Protein AF-A0A4R0ZTN6-F1 (afdb_monomer_lite)

Radius of gyration: 17.09 Å; chains: 1; bounding box: 35×29×47 Å

pLDDT: mean 90.74, std 5.73, range [58.38, 96.5]

Sequence (126 aa):
TLATKAPFFPKINNERSMIYIDNLSEFIKLLIDHEASGLYFPQNKEYVNTTELVQAIAEAHGKRLLVTRSFNWVVSIGLKQSETFRKVFGSFVYDKEMPGSPGTIINESCFSYVTKPFKETIKNVK

Secondary structure (DSSP, 8-state):
-HHHH-SEEE-----B----HHHHHHHHHHHHHTT--S------SS-B-HHHHHHHHHHHTT-PPEEESTTHHHHHHHHHH-HHHHHHHS-B---TTSTTSTT-EETTEE-----S-HHHHHTT--

Foldseek 3Di:
DCLAPPQEDEPADAWEFAADPQLVVLLVVVCVVLVFDDDFDEGDPGTDALVVVSQLLNVLVVHHYHYDNPCVVVLVVCCVPDPVSCVRRHYDDDDCPTHNYAQHQTNNDGSHSCPDDPSVSSNPPD

Structure (mmCIF, N/CA/C/O backbone):
data_AF-A0A4R0ZTN6-F1
#
_entry.id   AF-A0A4R0ZTN6-F1
#
loop_
_atom_site.group_PDB
_atom_site.id
_atom_site.type_symbol
_atom_site.label_atom_id
_atom_site.label_alt_id
_atom_site.label_comp_id
_atom_site.label_asym_id
_atom_site.label_entity_id
_atom_site.label_seq_id
_atom_site.pdbx_PDB_ins_code
_atom_site.Cartn_x
_atom_site.Cartn_y
_atom_site.Cartn_z
_atom_site.occupancy
_atom_site.B_iso_or_equiv
_atom_site.auth_seq_id
_atom_site.auth_comp_id
_atom_site.auth_asym_id
_atom_site.auth_atom_id
_atom_site.pdbx_PDB_model_num
ATOM 1 N N . THR A 1 1 ? -5.068 -12.390 12.168 1.00 73.38 1 THR A N 1
ATOM 2 C CA . THR A 1 1 ? -4.455 -11.047 12.325 1.00 73.38 1 THR A CA 1
ATOM 3 C C . THR A 1 1 ? -5.240 -10.244 13.356 1.00 73.38 1 THR A C 1
ATOM 5 O O . THR A 1 1 ? -6.246 -10.754 13.839 1.00 73.38 1 THR A O 1
ATOM 8 N N . LEU A 1 2 ? -4.813 -9.028 13.735 1.00 79.75 2 LEU A N 1
ATOM 9 C CA . LEU A 1 2 ? -5.603 -8.173 14.645 1.00 79.75 2 LEU A CA 1
ATOM 10 C C . LEU A 1 2 ? -7.037 -7.982 14.115 1.00 79.75 2 LEU A C 1
ATOM 12 O O . LEU A 1 2 ? -7.987 -8.095 14.879 1.00 79.75 2 LEU A O 1
ATOM 16 N N . ALA A 1 3 ? -7.173 -7.847 12.790 1.00 85.38 3 ALA A N 1
ATOM 17 C CA . ALA A 1 3 ? -8.446 -7.788 12.068 1.00 85.38 3 ALA A CA 1
ATOM 18 C C . ALA A 1 3 ? -9.395 -8.958 12.367 1.00 85.38 3 ALA A C 1
ATOM 20 O O . ALA A 1 3 ? -10.602 -8.770 12.428 1.00 85.38 3 ALA A O 1
ATOM 21 N N . THR A 1 4 ? -8.866 -10.166 12.579 1.00 86.06 4 THR A N 1
ATOM 22 C CA . THR A 1 4 ? -9.692 -11.362 12.793 1.00 86.06 4 THR A CA 1
ATOM 23 C C . THR A 1 4 ? -9.828 -11.762 14.259 1.00 86.06 4 THR A C 1
ATOM 25 O O . THR A 1 4 ? -10.639 -12.633 14.566 1.00 86.06 4 THR A O 1
ATOM 28 N N . LYS A 1 5 ? -9.044 -11.174 15.170 1.00 87.94 5 LYS A N 1
ATOM 29 C CA . LYS A 1 5 ? -9.038 -11.532 16.600 1.00 87.94 5 LYS A CA 1
ATOM 30 C C . LYS A 1 5 ? -9.625 -10.446 17.499 1.00 87.94 5 LYS A C 1
ATOM 32 O O . LYS A 1 5 ? -10.173 -10.779 18.544 1.00 87.94 5 LYS A O 1
ATOM 37 N N . ALA A 1 6 ? -9.494 -9.176 17.127 1.00 87.69 6 ALA A N 1
ATOM 38 C CA . ALA A 1 6 ? -9.971 -8.072 17.945 1.00 87.69 6 ALA A CA 1
ATOM 39 C C . ALA A 1 6 ? -11.476 -7.834 17.715 1.00 87.69 6 ALA A C 1
ATOM 41 O O . ALA A 1 6 ? -11.909 -7.788 16.565 1.00 87.69 6 ALA A O 1
ATOM 42 N N . PRO A 1 7 ? -12.280 -7.650 18.777 1.00 88.00 7 PRO A N 1
ATOM 43 C CA . PRO A 1 7 ? -13.692 -7.288 18.640 1.00 88.00 7 PRO A CA 1
ATOM 44 C C . PRO A 1 7 ? -13.883 -5.804 18.288 1.00 88.00 7 PRO A C 1
ATOM 46 O O . PRO A 1 7 ? -14.897 -5.424 17.702 1.00 88.00 7 PRO A O 1
ATOM 49 N N . PHE A 1 8 ? -12.902 -4.962 18.627 1.00 92.56 8 PHE A N 1
ATOM 50 C CA . PHE A 1 8 ? -12.889 -3.542 18.304 1.00 92.56 8 PHE A CA 1
ATOM 51 C C . PHE A 1 8 ? -11.517 -3.085 17.805 1.00 92.56 8 PHE A C 1
ATOM 53 O O . PHE A 1 8 ? -10.491 -3.690 18.118 1.00 92.56 8 PHE A O 1
ATOM 60 N N . PHE A 1 9 ? -11.498 -1.982 17.061 1.00 93.12 9 PHE A N 1
ATOM 61 C CA . PHE A 1 9 ? -10.283 -1.336 16.580 1.00 93.12 9 PHE A CA 1
ATOM 62 C C . PHE A 1 9 ? -10.392 0.191 16.729 1.00 93.12 9 PHE A C 1
ATOM 64 O O . PHE A 1 9 ? -11.479 0.753 16.544 1.00 93.12 9 PHE A O 1
ATOM 71 N N . PRO A 1 10 ? -9.303 0.887 17.103 1.00 93.25 10 PRO A N 1
ATOM 72 C CA . PRO A 1 10 ? -9.316 2.343 17.200 1.00 93.25 10 PRO A CA 1
ATOM 73 C C . PRO A 1 10 ? -9.572 2.996 15.836 1.00 93.25 10 PRO A C 1
ATOM 75 O O . PRO A 1 10 ? -9.077 2.531 14.812 1.00 93.25 10 PRO A O 1
ATOM 78 N N . LYS A 1 11 ? -10.304 4.113 15.820 1.00 94.12 11 LYS A N 1
ATOM 79 C CA . LYS A 1 11 ? -10.488 4.935 14.620 1.00 94.12 11 LYS A CA 1
ATOM 80 C C . LYS A 1 11 ? -9.261 5.811 14.405 1.00 94.12 11 LYS A C 1
ATOM 82 O O . LYS A 1 11 ? -9.193 6.937 14.900 1.00 94.12 11 LYS A O 1
ATOM 87 N N . ILE A 1 12 ? -8.308 5.289 13.654 1.00 92.81 12 ILE A N 1
ATOM 88 C CA . ILE A 1 12 ? -7.044 5.952 13.346 1.00 92.81 12 ILE A CA 1
ATOM 89 C C . ILE A 1 12 ? -7.205 6.767 12.072 1.00 92.81 12 ILE A C 1
ATOM 91 O O . ILE A 1 12 ? -7.767 6.282 11.093 1.00 92.81 12 ILE A O 1
ATOM 95 N N . ASN A 1 13 ? -6.687 7.992 12.084 1.00 91.81 13 ASN A N 1
ATOM 96 C CA . ASN A 1 13 ? -6.575 8.824 10.895 1.00 91.81 13 ASN A CA 1
ATOM 97 C C . ASN A 1 13 ? -5.114 8.842 10.429 1.00 91.81 13 ASN A C 1
ATOM 99 O O . ASN A 1 13 ? -4.350 9.713 10.835 1.00 91.81 13 ASN A O 1
ATOM 103 N N . ASN A 1 14 ? -4.718 7.828 9.660 1.00 94.75 14 ASN A N 1
ATOM 104 C CA . ASN A 1 14 ? -3.400 7.741 9.043 1.00 94.75 14 ASN A CA 1
ATOM 105 C C . ASN A 1 14 ? -3.514 7.367 7.567 1.00 94.75 14 ASN A C 1
ATOM 107 O O . ASN A 1 14 ? -4.563 6.914 7.109 1.00 94.75 14 ASN A O 1
ATOM 111 N N . GLU A 1 15 ? -2.402 7.518 6.860 1.00 96.31 15 GLU A N 1
ATOM 112 C CA . GLU A 1 15 ? -2.278 7.172 5.450 1.00 96.31 15 GLU A CA 1
ATOM 113 C C . GLU A 1 15 ? -1.067 6.265 5.239 1.00 96.31 15 GLU A C 1
ATOM 115 O O . GLU A 1 15 ? -0.010 6.429 5.858 1.00 96.31 15 GLU A O 1
ATOM 120 N N . ARG A 1 16 ? -1.235 5.272 4.369 1.00 95.38 16 ARG A N 1
ATOM 121 C CA . ARG A 1 16 ? -0.190 4.326 3.990 1.00 95.38 16 ARG A CA 1
ATOM 122 C C . ARG A 1 16 ? -0.066 4.283 2.479 1.00 95.38 16 ARG A C 1
ATOM 124 O O . ARG A 1 16 ? -1.065 4.056 1.794 1.00 95.38 16 ARG A O 1
ATOM 131 N N . SER A 1 17 ? 1.162 4.420 1.991 1.00 95.69 17 SER A N 1
ATOM 132 C CA . SER A 1 17 ? 1.513 3.952 0.655 1.00 95.69 17 SER A CA 1
ATOM 133 C C . SER A 1 17 ? 1.671 2.433 0.722 1.00 95.69 17 SER A C 1
ATOM 135 O O . SER A 1 17 ? 2.390 1.899 1.567 1.00 95.69 17 SER A O 1
ATOM 137 N N . MET A 1 18 ? 0.898 1.734 -0.098 1.00 93.75 18 MET A N 1
ATOM 138 C CA . MET A 1 18 ? 0.798 0.275 -0.132 1.00 93.75 18 MET A CA 1
ATOM 139 C C . MET A 1 18 ? 0.934 -0.164 -1.575 1.00 93.75 18 MET A C 1
ATOM 141 O O . MET A 1 18 ? 0.538 0.583 -2.458 1.00 93.75 18 MET A O 1
ATOM 145 N N . ILE A 1 19 ? 1.389 -1.385 -1.825 1.00 93.62 19 ILE A N 1
ATOM 146 C CA . ILE A 1 19 ? 1.403 -1.960 -3.168 1.00 93.62 19 ILE A CA 1
ATOM 147 C C . ILE A 1 19 ? 0.836 -3.375 -3.118 1.00 93.62 19 ILE A C 1
ATOM 149 O O . ILE A 1 19 ? 1.187 -4.170 -2.245 1.00 93.62 19 ILE A O 1
ATOM 153 N N . TYR A 1 20 ? -0.097 -3.680 -4.017 1.00 93.56 20 TYR A N 1
ATOM 154 C CA . TYR A 1 20 ? -0.575 -5.049 -4.185 1.00 93.56 20 TYR A CA 1
ATOM 155 C C . TYR A 1 20 ? 0.477 -5.895 -4.911 1.00 93.56 20 TYR A C 1
ATOM 157 O O . TYR A 1 20 ? 1.119 -5.416 -5.840 1.00 93.56 20 TYR A O 1
ATOM 165 N N . ILE A 1 21 ? 0.646 -7.154 -4.504 1.00 93.06 21 ILE A N 1
ATOM 166 C CA . ILE A 1 21 ? 1.755 -7.990 -4.979 1.00 93.06 21 ILE A CA 1
ATOM 167 C C . ILE A 1 21 ? 1.718 -8.245 -6.492 1.00 93.06 21 ILE A C 1
ATOM 169 O O . ILE A 1 21 ? 2.768 -8.187 -7.130 1.00 93.06 21 ILE A O 1
ATOM 173 N N . ASP A 1 22 ? 0.537 -8.427 -7.094 1.00 93.06 22 ASP A N 1
ATOM 174 C CA . ASP A 1 22 ? 0.450 -8.619 -8.550 1.00 93.06 22 ASP A CA 1
ATOM 175 C C . ASP A 1 22 ? 0.763 -7.311 -9.295 1.00 93.06 22 ASP A C 1
ATOM 177 O O . ASP A 1 22 ? 1.413 -7.336 -10.333 1.00 93.06 22 ASP A O 1
ATOM 181 N N . ASN A 1 23 ? 0.383 -6.157 -8.729 1.00 93.94 23 ASN A N 1
ATOM 182 C CA . ASN A 1 23 ? 0.727 -4.844 -9.286 1.00 93.94 23 ASN A CA 1
ATOM 183 C C . ASN A 1 23 ? 2.243 -4.595 -9.217 1.00 93.94 23 ASN A C 1
ATOM 185 O O . ASN A 1 23 ? 2.823 -4.066 -10.159 1.00 93.94 23 ASN A O 1
ATOM 189 N N . LEU A 1 24 ? 2.895 -4.991 -8.116 1.00 95.50 24 LEU A N 1
ATOM 190 C CA . LEU A 1 24 ? 4.354 -4.928 -7.995 1.00 95.50 24 LEU A CA 1
ATOM 191 C C . LEU A 1 24 ? 5.036 -5.853 -9.008 1.00 95.50 24 LEU A C 1
ATOM 193 O O . LEU A 1 24 ? 6.032 -5.473 -9.614 1.00 95.50 24 LEU A O 1
ATOM 197 N N . SER A 1 25 ? 4.495 -7.057 -9.191 1.00 95.94 25 SER A N 1
ATOM 198 C CA . SER A 1 25 ? 5.031 -8.035 -10.140 1.00 95.94 25 SER A CA 1
ATOM 199 C C . SER A 1 25 ? 4.936 -7.519 -11.577 1.00 95.94 25 SER A C 1
ATOM 201 O O . SER A 1 25 ? 5.920 -7.582 -12.310 1.00 95.94 25 SER A O 1
ATOM 203 N N . GLU A 1 26 ? 3.795 -6.933 -11.954 1.00 95.44 26 GLU A N 1
ATOM 204 C CA . GLU A 1 26 ? 3.615 -6.295 -13.263 1.00 95.44 26 GL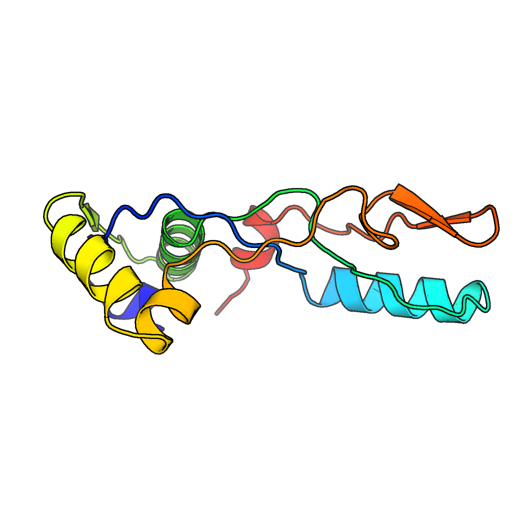U A CA 1
ATOM 205 C C . GLU A 1 26 ? 4.548 -5.090 -13.438 1.00 95.44 26 GLU A C 1
ATOM 207 O O . GLU A 1 26 ? 5.174 -4.940 -14.482 1.00 95.44 26 GLU A O 1
ATOM 212 N N . PHE A 1 27 ? 4.724 -4.262 -12.403 1.00 96.00 27 PHE A N 1
ATOM 213 C CA . PHE A 1 27 ? 5.675 -3.150 -12.447 1.00 96.00 27 PHE A CA 1
ATOM 214 C C . PHE A 1 27 ? 7.115 -3.622 -12.704 1.00 96.00 27 PHE A C 1
ATOM 216 O O . PHE A 1 27 ? 7.806 -3.055 -13.546 1.00 96.00 27 PHE A O 1
ATOM 223 N N . ILE A 1 28 ? 7.565 -4.677 -12.015 1.00 96.50 28 ILE A N 1
ATOM 224 C CA . ILE A 1 28 ? 8.906 -5.251 -12.209 1.00 96.50 28 ILE A CA 1
ATOM 225 C C . ILE A 1 28 ? 9.058 -5.818 -13.622 1.00 96.50 28 ILE A C 1
ATOM 227 O O . ILE A 1 28 ? 10.092 -5.609 -14.250 1.00 96.50 28 ILE A O 1
ATOM 231 N N . LYS A 1 29 ? 8.032 -6.503 -14.138 1.00 96.44 29 LYS A N 1
ATOM 232 C CA . LYS A 1 29 ? 8.023 -6.990 -15.519 1.00 96.44 29 LYS A CA 1
ATOM 233 C C . LYS A 1 29 ? 8.216 -5.838 -16.510 1.00 96.44 29 LYS A C 1
ATOM 235 O O . LYS A 1 29 ? 9.105 -5.925 -17.346 1.00 96.44 29 LYS A O 1
ATOM 240 N N . LEU A 1 30 ? 7.464 -4.743 -16.368 1.00 95.81 30 LEU A N 1
ATOM 241 C CA . LEU A 1 30 ? 7.616 -3.563 -17.227 1.00 95.81 30 LEU A CA 1
ATOM 242 C C . LEU A 1 30 ? 9.023 -2.954 -17.134 1.00 95.81 30 LEU A C 1
ATOM 244 O O . LEU A 1 30 ? 9.567 -2.523 -18.146 1.00 95.81 30 LEU A O 1
ATOM 248 N N . LEU A 1 31 ? 9.644 -2.937 -15.946 1.00 96.25 31 LEU A N 1
ATOM 249 C CA . LEU A 1 31 ? 11.027 -2.462 -15.814 1.00 96.25 31 LEU A CA 1
ATOM 250 C C . LEU A 1 31 ? 11.999 -3.319 -16.633 1.00 96.25 31 LEU A C 1
ATOM 252 O O . LEU A 1 31 ? 12.896 -2.773 -17.268 1.00 96.25 31 LEU A O 1
ATOM 256 N N . ILE A 1 32 ? 11.815 -4.640 -16.627 1.00 96.31 32 ILE A N 1
ATOM 257 C CA . ILE A 1 32 ? 12.644 -5.576 -17.395 1.00 96.31 32 ILE A CA 1
ATOM 258 C C . ILE A 1 32 ? 12.392 -5.403 -18.898 1.00 96.31 32 ILE A C 1
ATOM 260 O O . ILE A 1 32 ? 13.349 -5.242 -19.649 1.00 96.31 32 ILE A O 1
ATOM 264 N N . ASP A 1 33 ? 11.126 -5.383 -19.323 1.00 96.06 33 ASP A N 1
ATOM 265 C CA . ASP A 1 33 ? 10.728 -5.299 -20.737 1.00 96.06 33 ASP A CA 1
ATOM 266 C C . ASP A 1 33 ? 11.213 -4.001 -21.410 1.00 96.06 33 ASP A C 1
ATOM 268 O O . ASP A 1 33 ? 11.520 -3.992 -22.600 1.00 96.06 33 ASP A O 1
ATOM 272 N N . HIS A 1 34 ? 11.302 -2.906 -20.649 1.00 95.38 34 HIS A N 1
ATOM 273 C CA . HIS A 1 34 ? 11.761 -1.598 -21.129 1.00 95.38 34 HIS A CA 1
ATOM 274 C C . HIS A 1 34 ? 13.219 -1.278 -20.768 1.00 95.38 34 HIS A C 1
ATOM 276 O O . HIS A 1 34 ? 13.637 -0.123 -20.911 1.00 95.38 34 HIS A O 1
ATOM 282 N N . GLU A 1 35 ? 13.969 -2.265 -20.261 1.00 95.19 35 GLU A N 1
ATOM 283 C CA . GLU A 1 35 ? 15.363 -2.123 -19.814 1.00 95.19 35 GLU A CA 1
ATOM 284 C C . GLU A 1 35 ? 15.568 -0.892 -18.905 1.00 95.19 35 GLU A C 1
ATOM 286 O O . GLU A 1 35 ? 16.568 -0.174 -18.966 1.00 95.19 35 GLU A O 1
ATOM 291 N N . ALA A 1 36 ? 14.571 -0.605 -18.066 1.00 94.62 36 ALA A N 1
ATOM 292 C CA . ALA A 1 36 ? 14.538 0.582 -17.236 1.00 94.62 36 ALA A CA 1
ATOM 293 C C . ALA A 1 36 ? 15.423 0.404 -15.997 1.00 94.62 36 ALA A C 1
ATOM 295 O O . ALA A 1 36 ? 15.293 -0.553 -15.232 1.00 94.62 36 ALA A O 1
ATOM 296 N N . SER A 1 37 ? 16.302 1.375 -15.762 1.00 93.38 37 SER A N 1
ATOM 297 C CA . SER A 1 37 ? 17.216 1.396 -14.622 1.00 93.38 37 SER A CA 1
ATOM 298 C C . SER A 1 37 ? 16.984 2.630 -13.761 1.00 93.38 37 SER A C 1
ATOM 300 O O . SER A 1 37 ? 16.854 3.735 -14.288 1.00 93.38 37 SER A O 1
ATOM 302 N N . GLY A 1 38 ? 17.015 2.475 -12.440 1.00 93.88 38 GLY A N 1
ATOM 303 C CA . GLY A 1 38 ? 16.901 3.606 -11.526 1.00 93.88 38 GLY A CA 1
ATOM 304 C C . GLY A 1 38 ? 16.329 3.224 -10.171 1.00 93.88 38 GLY A C 1
ATOM 305 O O . GLY A 1 38 ? 16.220 2.048 -9.824 1.00 93.88 38 GLY A O 1
ATOM 306 N N . LEU A 1 39 ? 15.965 4.251 -9.406 1.00 95.56 39 LEU A N 1
ATOM 307 C CA . LEU A 1 39 ? 15.277 4.116 -8.130 1.00 95.56 39 LEU A CA 1
ATOM 308 C C . LEU A 1 39 ? 13.811 4.511 -8.308 1.00 95.56 39 LEU A C 1
ATOM 310 O O . LEU A 1 39 ? 13.510 5.663 -8.619 1.00 95.56 39 LEU A O 1
ATOM 314 N N . TYR A 1 40 ? 12.916 3.554 -8.081 1.00 95.94 40 TYR A N 1
ATOM 315 C CA . TYR A 1 40 ? 11.476 3.725 -8.244 1.00 95.94 40 TYR A CA 1
ATOM 316 C C . TYR A 1 40 ? 10.728 3.357 -6.961 1.00 95.94 40 TYR A C 1
ATOM 318 O O . TYR A 1 40 ? 11.188 2.538 -6.165 1.00 95.94 40 TYR A O 1
ATOM 326 N N . PHE A 1 41 ? 9.551 3.946 -6.786 1.00 96.19 41 PHE A N 1
ATOM 327 C CA . PHE A 1 41 ? 8.712 3.847 -5.597 1.00 96.19 41 PHE A CA 1
ATOM 328 C C . PHE A 1 41 ? 7.301 3.384 -5.994 1.00 96.19 41 PHE A C 1
ATOM 330 O O . PHE A 1 41 ? 6.344 4.154 -5.879 1.00 96.19 41 PHE A O 1
ATOM 337 N N . PRO A 1 42 ? 7.148 2.145 -6.508 1.00 95.75 42 PRO A N 1
ATOM 338 C CA . PRO A 1 42 ? 5.852 1.645 -6.941 1.00 95.75 42 PRO A CA 1
ATOM 339 C C . PRO A 1 42 ? 4.868 1.585 -5.775 1.00 95.75 42 PRO A C 1
ATOM 341 O O . PRO A 1 42 ? 5.191 1.132 -4.675 1.00 95.75 42 PRO A O 1
ATOM 344 N N . GLN A 1 43 ? 3.643 2.029 -6.033 1.00 95.12 43 GLN A N 1
ATOM 345 C CA . GLN A 1 43 ? 2.591 2.141 -5.032 1.00 95.12 43 GLN A CA 1
ATOM 346 C C . GLN A 1 43 ? 1.205 2.032 -5.667 1.00 95.12 43 GLN A C 1
ATOM 348 O O . GLN A 1 43 ? 1.021 2.194 -6.868 1.00 95.12 43 GLN A O 1
ATOM 353 N N . ASN A 1 44 ? 0.195 1.742 -4.860 1.00 92.50 44 ASN A N 1
ATOM 354 C CA . ASN A 1 44 ? -1.196 1.814 -5.270 1.00 92.50 44 ASN A CA 1
ATOM 355 C C . ASN A 1 44 ? -1.583 3.278 -5.512 1.00 92.50 44 ASN A C 1
ATOM 357 O O . ASN A 1 44 ? -1.074 4.196 -4.873 1.00 92.50 44 ASN A O 1
ATOM 361 N N . LYS A 1 45 ? -2.556 3.490 -6.403 1.00 90.44 45 LYS A N 1
ATOM 362 C CA . LYS A 1 45 ? -3.059 4.827 -6.759 1.00 90.44 45 LYS A CA 1
ATOM 363 C C . LYS A 1 45 ? -3.613 5.606 -5.558 1.00 90.44 45 LYS A C 1
ATOM 365 O O . LYS A 1 45 ? -3.526 6.836 -5.495 1.00 90.44 45 LYS A O 1
ATOM 370 N N . GLU A 1 46 ? -4.221 4.895 -4.618 1.00 91.62 46 GLU A N 1
ATOM 371 C CA . GLU A 1 46 ? -4.851 5.464 -3.432 1.00 91.62 46 GLU A CA 1
ATOM 372 C C . GLU A 1 46 ? -4.032 5.141 -2.187 1.00 91.62 46 GLU A C 1
ATOM 374 O O . GLU A 1 46 ? -3.533 4.024 -2.027 1.00 91.62 46 GLU A O 1
ATOM 379 N N . TYR A 1 47 ? -3.925 6.123 -1.291 1.00 94.81 47 TYR A N 1
ATOM 380 C CA . TYR A 1 47 ? -3.435 5.867 0.053 1.00 94.81 47 TYR A CA 1
ATOM 381 C C . TYR A 1 47 ? -4.487 5.105 0.844 1.00 94.81 47 TYR A C 1
ATOM 383 O O . TYR A 1 47 ? -5.688 5.272 0.640 1.00 94.81 47 TYR A O 1
ATOM 391 N N . VAL A 1 48 ? -4.017 4.272 1.765 1.00 94.06 48 VAL A N 1
ATOM 392 C CA . VAL A 1 48 ? -4.880 3.385 2.539 1.00 94.06 48 VAL A CA 1
ATOM 393 C C . VAL A 1 48 ? -4.855 3.781 4.006 1.00 94.06 48 VAL A C 1
ATOM 395 O O . VAL A 1 48 ? -3.790 3.882 4.620 1.00 94.06 48 VAL A O 1
ATOM 398 N N . ASN A 1 49 ? -6.037 3.940 4.594 1.00 95.56 49 ASN A N 1
ATOM 399 C CA . ASN A 1 49 ? -6.178 4.093 6.033 1.00 95.56 49 ASN A CA 1
ATOM 400 C C . ASN A 1 49 ? -6.072 2.733 6.744 1.00 95.56 49 ASN A C 1
ATOM 402 O O . ASN A 1 49 ? -6.651 1.735 6.315 1.00 95.56 49 ASN A O 1
ATOM 406 N N . THR A 1 50 ? -5.360 2.678 7.875 1.00 94.38 50 THR A N 1
ATOM 407 C CA . THR A 1 50 ? -5.155 1.410 8.602 1.00 94.38 50 THR A CA 1
ATOM 408 C C . THR A 1 50 ? -6.448 0.862 9.216 1.00 94.38 50 THR A C 1
ATOM 410 O O . THR A 1 50 ? -6.644 -0.350 9.225 1.00 94.38 50 THR A O 1
ATOM 413 N N . THR A 1 51 ? -7.355 1.720 9.693 1.00 94.56 51 THR A N 1
ATOM 414 C CA . THR A 1 51 ? -8.670 1.296 10.213 1.00 94.56 51 THR A CA 1
ATOM 415 C C . THR A 1 51 ? -9.497 0.644 9.110 1.00 94.56 51 THR A C 1
ATOM 417 O O . THR A 1 51 ? -10.035 -0.442 9.309 1.00 94.56 51 THR A O 1
ATOM 420 N N . GLU A 1 52 ? -9.555 1.281 7.938 1.00 93.81 52 GLU A N 1
ATOM 421 C CA . GLU A 1 52 ? -10.307 0.785 6.780 1.00 93.81 52 GLU A CA 1
ATOM 422 C C . GLU A 1 52 ? -9.744 -0.538 6.260 1.00 93.81 52 GLU A C 1
ATOM 424 O O . GLU A 1 52 ? -10.505 -1.463 5.992 1.00 93.81 52 GLU A O 1
ATOM 429 N N . LEU A 1 53 ? -8.415 -0.668 6.193 1.00 93.50 53 LEU A N 1
ATOM 430 C CA . LEU A 1 53 ? -7.745 -1.922 5.850 1.00 93.50 53 LEU A CA 1
ATOM 431 C C . LEU A 1 53 ? -8.142 -3.055 6.803 1.00 93.50 53 LEU A C 1
ATOM 433 O O . LEU A 1 53 ? -8.535 -4.133 6.364 1.00 93.50 53 LEU A O 1
ATOM 437 N N . VAL A 1 54 ? -8.016 -2.828 8.112 1.00 93.12 54 VAL A N 1
ATOM 438 C CA . VAL A 1 54 ? -8.304 -3.850 9.128 1.00 93.12 54 VAL A CA 1
ATOM 439 C C . VAL A 1 54 ? -9.785 -4.230 9.095 1.00 93.12 54 VAL A C 1
ATOM 441 O O . VAL A 1 54 ? -10.107 -5.412 9.208 1.00 93.12 54 VAL A O 1
ATOM 444 N N . GLN A 1 55 ? -10.674 -3.260 8.882 1.00 93.19 55 GLN A N 1
ATOM 445 C CA . GLN A 1 55 ? -12.101 -3.510 8.716 1.00 93.19 55 GLN A CA 1
ATOM 446 C C . GLN A 1 55 ? -12.394 -4.337 7.456 1.00 93.19 55 GLN A C 1
ATOM 448 O O . GLN A 1 55 ? -13.080 -5.350 7.559 1.00 93.19 55 GLN A O 1
ATOM 453 N N . ALA A 1 56 ? -11.822 -3.979 6.303 1.00 92.06 56 ALA A N 1
ATOM 454 C CA . ALA A 1 56 ? -11.998 -4.725 5.056 1.00 92.06 56 ALA A CA 1
ATOM 455 C C . ALA A 1 56 ? -11.497 -6.176 5.175 1.00 92.06 56 ALA A C 1
ATOM 457 O O . ALA A 1 56 ? -12.144 -7.099 4.683 1.00 92.06 56 ALA A O 1
ATOM 458 N N . ILE A 1 57 ? -10.379 -6.401 5.877 1.00 92.94 57 ILE A N 1
ATOM 459 C CA . ILE A 1 57 ? -9.881 -7.755 6.163 1.00 92.94 57 ILE A CA 1
ATOM 460 C C . ILE A 1 57 ? -10.863 -8.516 7.063 1.00 92.94 57 ILE A C 1
ATOM 462 O O . ILE A 1 57 ? -11.136 -9.686 6.806 1.00 92.94 57 ILE A O 1
ATOM 466 N N . ALA A 1 58 ? -11.391 -7.886 8.118 1.00 92.62 58 ALA A N 1
ATOM 467 C CA . ALA A 1 58 ? -12.359 -8.524 9.010 1.00 92.62 58 ALA A CA 1
ATOM 468 C C . ALA A 1 58 ? -13.633 -8.941 8.255 1.00 92.62 58 ALA A C 1
ATOM 470 O O . ALA A 1 58 ? -14.081 -10.080 8.398 1.00 92.62 58 ALA A O 1
ATOM 471 N N . GLU A 1 59 ? -14.153 -8.053 7.403 1.00 91.19 59 GLU A N 1
ATOM 472 C CA . GLU A 1 59 ? -15.321 -8.295 6.551 1.00 91.19 59 GLU A CA 1
ATOM 473 C C . GLU A 1 59 ? -15.082 -9.445 5.564 1.00 91.19 59 GLU A C 1
ATOM 475 O O . GLU A 1 59 ? -15.935 -10.324 5.442 1.00 91.19 59 GLU A O 1
ATOM 480 N N . ALA A 1 60 ? -13.902 -9.511 4.934 1.00 91.06 60 ALA A N 1
ATOM 481 C CA . ALA A 1 60 ? -13.523 -10.623 4.055 1.00 91.06 60 ALA A CA 1
ATOM 482 C C . ALA A 1 60 ? -13.503 -11.985 4.780 1.00 91.06 60 ALA A C 1
ATOM 484 O O . ALA A 1 60 ? -13.768 -13.013 4.166 1.00 91.06 60 ALA A O 1
ATOM 485 N N . HIS A 1 61 ? -13.273 -11.994 6.098 1.00 91.06 61 HIS A N 1
ATOM 486 C CA . HIS A 1 61 ? -13.337 -13.196 6.942 1.00 91.06 61 HIS A CA 1
ATOM 487 C C . HIS A 1 61 ? -14.717 -13.414 7.591 1.00 91.06 61 HIS A C 1
ATOM 489 O O . HIS A 1 61 ? -14.838 -14.196 8.538 1.00 91.06 61 HIS A O 1
ATOM 495 N N . GLY A 1 62 ? -15.755 -12.694 7.152 1.00 90.56 62 GLY A N 1
ATOM 496 C CA . GLY A 1 62 ? -17.108 -12.802 7.701 1.00 90.56 62 GLY A CA 1
ATOM 497 C C . GLY A 1 62 ? -17.240 -12.303 9.144 1.00 90.56 62 GLY A C 1
ATOM 498 O O . GLY A 1 62 ? -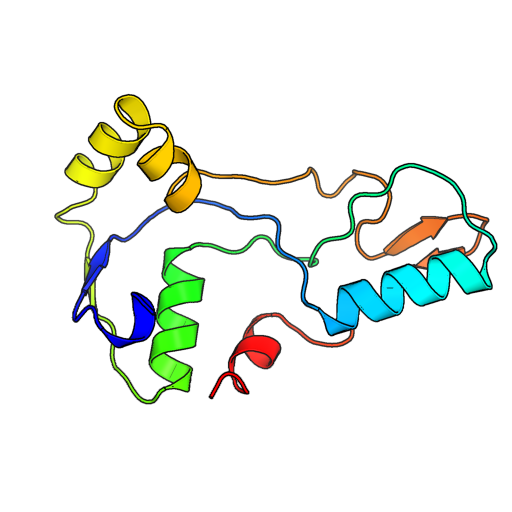18.165 -12.696 9.854 1.00 90.56 62 GLY A O 1
ATOM 499 N N . LYS A 1 63 ? -16.313 -11.458 9.613 1.00 90.06 63 LYS A N 1
ATOM 500 C CA . LYS A 1 63 ? -16.323 -10.897 10.968 1.00 90.06 63 LYS A CA 1
ATOM 501 C C . LYS A 1 63 ? -16.745 -9.439 10.956 1.00 90.06 63 LYS A C 1
ATOM 503 O O . LYS A 1 63 ? -16.357 -8.659 10.093 1.00 90.06 63 LYS A O 1
ATOM 508 N N . ARG A 1 64 ? -17.493 -9.049 11.987 1.00 88.38 64 ARG A N 1
ATOM 509 C CA . ARG A 1 64 ? -17.821 -7.649 12.253 1.00 88.38 64 ARG A CA 1
ATOM 510 C C . ARG A 1 64 ? -16.785 -7.054 13.200 1.00 88.38 64 ARG A C 1
ATOM 512 O O . ARG A 1 64 ? -16.648 -7.521 14.326 1.00 88.38 64 ARG A O 1
ATOM 519 N N . LEU A 1 65 ? -16.095 -6.011 12.751 1.00 93.12 65 LEU A N 1
ATOM 520 C CA . LEU A 1 65 ? -15.152 -5.243 13.562 1.00 93.12 65 LEU A CA 1
ATOM 521 C C . LEU A 1 65 ? -15.797 -3.927 14.003 1.00 93.12 65 LEU A C 1
ATOM 523 O O . LEU A 1 65 ? -16.268 -3.156 13.168 1.00 93.12 65 LEU A O 1
ATOM 527 N N . LEU A 1 66 ? -15.821 -3.651 15.307 1.00 93.19 66 LEU A N 1
ATOM 528 C CA . LEU A 1 66 ? -16.345 -2.386 15.825 1.00 93.19 66 LEU A CA 1
ATOM 529 C C . LEU A 1 66 ? -15.256 -1.309 15.827 1.00 93.19 66 LEU A C 1
ATOM 531 O O . LEU A 1 66 ? -14.212 -1.465 16.453 1.00 93.19 66 LEU A O 1
ATOM 535 N N . VAL A 1 67 ? -15.505 -0.182 15.167 1.00 94.00 67 VAL A N 1
ATOM 536 C CA . VAL A 1 67 ? -14.568 0.949 15.143 1.00 94.00 67 VAL A CA 1
ATOM 537 C C . VAL A 1 67 ? -14.949 1.964 16.222 1.00 94.00 67 VAL A C 1
ATOM 539 O O . VAL A 1 67 ? -16.091 2.417 16.270 1.00 94.00 67 VAL A O 1
ATOM 542 N N . THR A 1 68 ? -14.002 2.355 17.081 1.00 93.31 68 THR A N 1
ATOM 543 C CA . THR A 1 68 ? -14.253 3.292 18.195 1.00 93.31 68 THR A CA 1
ATOM 544 C C . THR A 1 68 ? -13.218 4.413 18.282 1.00 93.31 68 THR A C 1
ATOM 546 O O . THR A 1 68 ? -12.039 4.210 18.014 1.00 93.31 68 THR A O 1
ATOM 549 N N . ARG A 1 69 ? -13.654 5.613 18.688 1.00 92.19 69 ARG A N 1
ATOM 550 C CA . ARG A 1 69 ? -12.778 6.773 18.945 1.00 92.19 69 ARG A CA 1
ATOM 551 C C . ARG A 1 69 ? -12.289 6.857 20.394 1.00 92.19 69 ARG A C 1
ATOM 553 O O . ARG A 1 69 ? -11.358 7.609 20.668 1.00 92.19 69 ARG A O 1
ATOM 560 N N . SER A 1 70 ? -12.890 6.107 21.321 1.00 87.38 70 SER A N 1
ATOM 561 C CA . SER A 1 70 ? -12.669 6.277 22.768 1.00 87.38 70 SER A CA 1
ATOM 562 C C . SER A 1 70 ? -11.225 6.021 23.209 1.00 87.38 70 SER A C 1
ATOM 564 O O . SER A 1 70 ? -10.784 6.556 24.220 1.00 87.38 70 SER A O 1
ATOM 566 N N . PHE A 1 71 ? -10.462 5.249 22.430 1.00 81.19 71 PHE A N 1
ATOM 567 C CA . PHE A 1 71 ? -9.058 4.928 22.706 1.00 81.19 71 PHE A CA 1
ATOM 568 C C . PHE A 1 71 ? -8.066 5.727 21.850 1.00 81.19 71 PHE A C 1
ATOM 570 O O . PHE A 1 71 ? -6.867 5.451 21.875 1.00 81.19 71 PHE A O 1
ATOM 577 N N . ASN A 1 72 ? -8.523 6.742 21.109 1.00 85.56 72 ASN A N 1
ATOM 578 C CA . ASN A 1 72 ? -7.638 7.532 20.250 1.00 85.56 72 ASN A CA 1
ATOM 579 C C . ASN A 1 72 ? -6.575 8.298 21.048 1.00 85.56 72 ASN A C 1
ATOM 581 O O . ASN A 1 72 ? -5.479 8.519 20.540 1.00 85.56 72 ASN A O 1
ATOM 585 N N . TRP A 1 73 ? -6.860 8.658 22.303 1.00 87.75 73 TRP A N 1
ATOM 586 C CA . TRP A 1 73 ? -5.874 9.280 23.187 1.00 87.75 73 TRP A CA 1
ATOM 587 C C . TRP A 1 73 ? -4.711 8.324 23.501 1.00 87.75 73 TRP A C 1
ATOM 589 O O . TRP A 1 73 ? -3.556 8.734 23.429 1.00 87.75 73 TRP A O 1
ATOM 599 N N . VAL A 1 74 ? -4.995 7.035 23.741 1.00 86.81 74 VAL A N 1
ATOM 600 C CA . VAL A 1 74 ? -3.968 5.999 23.958 1.00 86.81 74 VAL A CA 1
ATOM 601 C C . VAL A 1 74 ? -3.110 5.842 22.710 1.00 86.81 74 VAL A C 1
ATOM 603 O O . VAL A 1 74 ? -1.886 5.816 22.806 1.00 86.81 74 VAL A O 1
ATOM 606 N N . VAL A 1 75 ? -3.740 5.801 21.530 1.00 86.50 75 VAL A N 1
ATOM 607 C CA . VAL A 1 75 ? -3.012 5.766 20.253 1.00 86.50 75 VAL A CA 1
ATOM 608 C C . VAL A 1 75 ? -2.121 7.001 20.122 1.00 86.50 75 VAL A C 1
ATOM 610 O O . VAL A 1 75 ? -0.938 6.864 19.832 1.00 86.50 75 VAL A O 1
ATOM 613 N N . SER A 1 76 ? -2.640 8.199 20.405 1.00 87.62 76 SER A N 1
ATOM 614 C CA . SER A 1 76 ? -1.870 9.444 20.311 1.00 87.62 76 SER A CA 1
ATOM 615 C C . SER A 1 76 ? -0.676 9.492 21.266 1.00 87.62 76 SER A C 1
ATOM 617 O O . SER A 1 76 ? 0.356 10.052 20.900 1.00 87.62 76 SER A O 1
ATOM 619 N N . ILE A 1 77 ? -0.803 8.943 22.475 1.00 89.56 77 ILE A N 1
ATOM 620 C CA . ILE A 1 77 ? 0.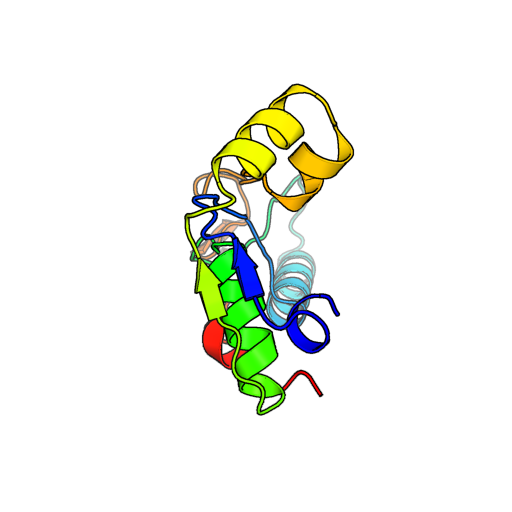311 8.833 23.423 1.00 89.56 77 ILE A CA 1
ATOM 621 C C . ILE A 1 77 ? 1.327 7.809 22.913 1.00 89.56 77 ILE A C 1
ATOM 623 O O . ILE A 1 77 ? 2.519 8.110 22.844 1.00 89.56 77 ILE A O 1
ATOM 627 N N . GLY A 1 78 ? 0.857 6.635 22.484 1.00 89.62 78 GLY A N 1
ATOM 628 C CA . GLY A 1 78 ? 1.702 5.574 21.940 1.00 89.62 78 GLY A CA 1
ATOM 629 C C . GLY A 1 78 ? 2.526 6.035 20.737 1.00 89.62 78 GLY A C 1
ATOM 630 O O . GLY A 1 78 ? 3.714 5.738 20.670 1.00 89.62 78 GLY A O 1
ATOM 631 N N . LEU A 1 79 ? 1.941 6.837 19.840 1.00 89.25 79 LEU A N 1
ATOM 632 C CA . LEU A 1 79 ? 2.640 7.422 18.689 1.00 89.25 79 LEU A CA 1
ATOM 633 C C . LEU A 1 79 ? 3.843 8.296 19.082 1.00 89.25 79 LEU A C 1
ATOM 635 O O . LEU A 1 79 ? 4.801 8.370 18.317 1.00 89.25 79 LEU A O 1
ATOM 639 N N . LYS A 1 80 ? 3.794 8.962 20.244 1.00 88.94 80 LYS A N 1
ATOM 640 C CA . LYS A 1 80 ? 4.882 9.823 20.740 1.00 88.94 80 LYS A CA 1
ATOM 641 C C . LYS A 1 80 ? 5.936 9.047 21.525 1.00 88.94 80 LYS A C 1
ATOM 643 O O . LYS A 1 80 ? 7.099 9.424 21.508 1.00 88.94 80 LYS A O 1
ATOM 648 N N . GLN A 1 81 ? 5.519 8.011 22.248 1.00 91.00 81 GLN A N 1
ATOM 649 C CA . GLN A 1 81 ? 6.376 7.315 23.212 1.00 91.00 81 GLN A CA 1
ATOM 650 C C . GLN A 1 81 ? 7.011 6.038 22.658 1.00 91.00 81 GLN A C 1
ATOM 652 O O . GLN A 1 81 ? 7.984 5.551 23.225 1.00 91.00 81 GLN A O 1
ATOM 657 N N . SER A 1 82 ? 6.466 5.466 21.581 1.00 93.44 82 SER A N 1
ATOM 658 C CA . SER A 1 82 ? 6.927 4.185 21.056 1.00 93.44 82 SER A CA 1
ATOM 659 C C . SER A 1 82 ? 7.077 4.191 19.541 1.00 93.44 82 SER A C 1
ATOM 661 O O . SER A 1 82 ? 6.123 4.368 18.782 1.00 93.44 82 SER A O 1
ATOM 663 N N . GLU A 1 83 ? 8.290 3.861 19.107 1.00 91.38 83 GLU A N 1
ATOM 664 C CA . GLU A 1 83 ? 8.628 3.626 17.707 1.00 91.38 83 GLU A CA 1
ATOM 665 C C . GLU A 1 83 ? 7.781 2.527 17.069 1.00 91.38 83 GLU A C 1
ATOM 667 O O . GLU A 1 83 ? 7.362 2.640 15.919 1.00 91.38 83 GLU A O 1
ATOM 672 N N . THR A 1 84 ? 7.471 1.473 17.821 1.00 89.69 84 THR A N 1
ATOM 673 C CA . THR A 1 84 ? 6.634 0.373 17.336 1.00 89.69 84 THR A CA 1
ATOM 674 C C . THR A 1 84 ? 5.197 0.837 17.112 1.00 89.69 84 THR A C 1
ATOM 676 O O . THR A 1 84 ? 4.624 0.560 16.058 1.00 89.69 84 THR A O 1
ATOM 679 N N . PHE A 1 85 ? 4.621 1.599 18.049 1.00 89.06 85 PHE A N 1
ATOM 680 C CA . PHE A 1 85 ? 3.290 2.191 17.859 1.00 89.06 85 PHE A CA 1
ATOM 681 C C . PHE A 1 85 ? 3.275 3.147 16.673 1.00 89.06 85 PHE A C 1
ATOM 683 O O . PHE A 1 85 ? 2.355 3.087 15.858 1.00 89.06 85 PHE A O 1
ATOM 690 N N . ARG A 1 86 ? 4.316 3.976 16.535 1.00 91.81 86 ARG A N 1
ATOM 691 C CA . ARG A 1 86 ? 4.490 4.851 15.378 1.00 91.81 86 ARG A CA 1
ATOM 692 C C . ARG A 1 86 ? 4.502 4.048 14.088 1.00 91.81 86 ARG A C 1
ATOM 694 O O . ARG A 1 86 ? 3.688 4.338 13.227 1.00 91.81 86 ARG A O 1
ATOM 701 N N . LYS A 1 87 ? 5.299 2.980 13.987 1.00 89.19 87 LYS A N 1
ATOM 702 C CA . LYS A 1 87 ? 5.354 2.090 12.811 1.00 89.19 87 LYS A CA 1
ATOM 703 C C . LYS A 1 87 ? 4.020 1.440 12.453 1.00 89.19 87 LYS A C 1
ATOM 705 O O . LYS A 1 87 ? 3.781 1.216 11.269 1.00 89.19 87 LYS A O 1
ATOM 710 N N . VAL A 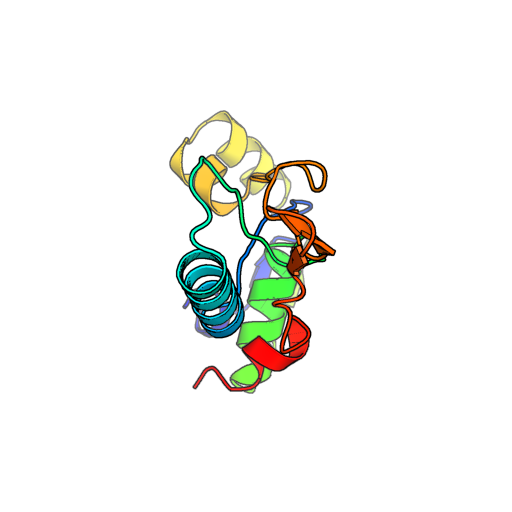1 88 ? 3.156 1.134 13.423 1.00 87.75 88 VAL A N 1
ATOM 711 C CA . VAL A 1 88 ? 1.866 0.447 13.198 1.00 87.75 88 VAL A CA 1
ATOM 712 C C . VAL A 1 88 ? 0.705 1.419 12.956 1.00 87.75 88 VAL A C 1
ATOM 714 O O . VAL A 1 88 ? -0.170 1.126 12.142 1.00 87.75 88 VAL A O 1
ATOM 717 N N . PHE A 1 89 ? 0.702 2.594 13.583 1.00 90.44 89 PHE A N 1
ATOM 718 C CA . PHE A 1 89 ? -0.442 3.516 13.548 1.00 90.44 89 PHE A CA 1
ATOM 719 C C . PHE A 1 89 ? -0.140 4.899 12.958 1.00 90.44 89 PHE A C 1
ATOM 721 O O . PHE A 1 89 ? -1.063 5.676 12.737 1.00 90.44 89 PHE A O 1
ATOM 728 N N . GLY A 1 90 ? 1.124 5.215 12.687 1.00 92.38 90 GLY A N 1
ATOM 729 C CA . GLY A 1 90 ? 1.532 6.445 12.013 1.00 92.38 90 GLY A CA 1
ATOM 730 C C . GLY A 1 90 ? 1.270 6.414 10.508 1.00 92.38 90 GLY A C 1
ATOM 731 O O . GLY A 1 90 ? 0.942 5.363 9.941 1.00 92.38 90 GLY A O 1
ATOM 732 N N . SER A 1 91 ? 1.419 7.575 9.869 1.00 95.38 91 SER A N 1
ATOM 733 C CA . SER A 1 91 ? 1.393 7.694 8.410 1.00 95.38 91 SER A CA 1
ATOM 734 C C . SER A 1 91 ? 2.774 7.410 7.828 1.00 95.38 91 SER A C 1
ATOM 736 O O . SER A 1 91 ? 3.766 7.975 8.285 1.00 95.38 91 SER A O 1
ATOM 738 N N . PHE A 1 92 ? 2.824 6.544 6.819 1.00 95.00 92 PHE A N 1
ATOM 739 C CA . PHE A 1 92 ? 4.034 6.238 6.053 1.00 95.00 92 PHE A CA 1
ATOM 740 C C . PHE A 1 92 ? 3.652 6.190 4.584 1.00 95.00 92 PHE A C 1
ATOM 742 O O . PHE A 1 92 ? 3.123 5.188 4.096 1.00 95.00 92 PHE A O 1
ATOM 749 N N . VAL A 1 93 ? 3.869 7.312 3.912 1.00 96.25 93 VAL A N 1
ATOM 750 C CA . VAL A 1 93 ? 3.522 7.516 2.510 1.00 96.25 93 VAL A CA 1
ATOM 751 C C . VAL A 1 93 ? 4.779 7.892 1.739 1.00 96.25 93 VAL A C 1
ATOM 753 O O . VAL A 1 93 ? 5.628 8.621 2.250 1.00 96.25 93 VAL A O 1
ATOM 756 N N . TYR A 1 94 ? 4.886 7.380 0.520 1.00 95.56 94 TYR A N 1
ATOM 757 C CA . TYR A 1 94 ? 5.695 8.009 -0.513 1.00 95.56 94 TYR A CA 1
ATOM 758 C C . TYR A 1 94 ? 4.813 9.027 -1.221 1.00 95.56 94 TYR A C 1
ATOM 760 O O . TYR A 1 94 ? 3.616 8.784 -1.368 1.00 95.56 94 TYR A O 1
ATOM 768 N N . ASP A 1 95 ? 5.390 10.146 -1.646 1.00 94.19 95 ASP A N 1
ATOM 769 C CA . ASP A 1 95 ? 4.661 11.111 -2.466 1.00 94.19 95 ASP A CA 1
ATOM 770 C C . ASP A 1 95 ? 4.213 10.441 -3.780 1.00 94.19 95 ASP A C 1
ATOM 772 O O . ASP A 1 95 ? 4.921 9.586 -4.322 1.00 94.19 95 ASP A O 1
ATOM 776 N N . LYS A 1 96 ? 3.024 10.787 -4.283 1.00 93.12 96 LYS A N 1
ATOM 777 C CA . LYS A 1 96 ? 2.496 10.229 -5.536 1.00 93.12 96 LYS A CA 1
ATOM 778 C C . LYS A 1 96 ? 3.272 10.717 -6.752 1.00 93.12 96 LYS A C 1
ATOM 780 O O . LYS A 1 96 ? 3.301 10.008 -7.750 1.00 93.12 96 LYS A O 1
ATOM 785 N N . GLU A 1 97 ? 3.958 11.848 -6.640 1.00 92.81 97 GLU A N 1
ATOM 786 C CA . GLU A 1 97 ? 4.815 12.379 -7.701 1.00 92.81 97 GLU A CA 1
ATOM 787 C C . GLU A 1 97 ? 6.194 11.690 -7.754 1.00 92.81 97 GLU A C 1
ATOM 789 O O . GLU A 1 97 ? 6.999 11.973 -8.642 1.00 92.81 97 GLU A O 1
ATOM 794 N N . MET A 1 98 ? 6.493 10.765 -6.828 1.00 94.12 98 MET A N 1
ATOM 795 C CA . MET A 1 98 ? 7.738 9.991 -6.878 1.00 94.12 98 MET A CA 1
ATOM 796 C C . MET A 1 98 ? 7.780 9.087 -8.124 1.00 94.12 98 MET A C 1
ATOM 798 O O . MET A 1 98 ? 6.749 8.545 -8.538 1.00 94.12 98 MET A O 1
ATOM 802 N N . PRO A 1 99 ? 8.973 8.844 -8.698 1.00 93.62 99 PRO A N 1
ATOM 803 C CA . PRO A 1 99 ? 9.119 7.972 -9.858 1.00 93.62 99 PRO A CA 1
ATOM 804 C C . PRO A 1 99 ? 8.579 6.563 -9.599 1.00 93.62 99 PRO A C 1
ATOM 806 O O . PRO A 1 99 ? 8.894 5.954 -8.578 1.00 93.62 99 PRO A O 1
ATOM 809 N N . GLY A 1 100 ? 7.822 6.011 -10.548 1.00 93.38 100 GLY A N 1
ATOM 810 C CA . GLY A 1 100 ? 7.285 4.649 -10.473 1.00 93.38 100 GLY A CA 1
ATOM 811 C C . GLY A 1 100 ? 5.879 4.555 -9.890 1.00 93.38 100 GLY A C 1
ATOM 812 O O . GLY A 1 100 ? 5.325 3.459 -9.846 1.00 93.38 100 GLY A O 1
ATOM 813 N N . SER A 1 101 ? 5.263 5.667 -9.488 1.00 94.06 101 SER A N 1
ATOM 814 C CA . SER A 1 101 ? 3.825 5.711 -9.215 1.00 94.06 101 SER A CA 1
ATOM 815 C C . SER A 1 101 ? 2.996 5.291 -10.444 1.00 94.06 101 SER A C 1
ATOM 817 O O . SER A 1 101 ? 3.472 5.352 -11.581 1.00 94.06 101 SER A O 1
ATOM 819 N N . PRO A 1 102 ? 1.739 4.847 -10.261 1.00 92.56 102 PRO A N 1
ATOM 820 C CA . PRO A 1 102 ? 0.904 4.427 -11.380 1.00 92.56 102 PRO A CA 1
ATOM 821 C C . PRO A 1 102 ? 0.745 5.527 -12.433 1.00 92.56 102 PRO A C 1
ATOM 823 O O . PRO A 1 102 ? 0.269 6.617 -12.118 1.00 92.56 102 PRO A O 1
ATOM 826 N N . GLY A 1 103 ? 1.096 5.221 -13.683 1.00 89.56 103 GLY A N 1
ATOM 827 C CA . GLY A 1 103 ? 1.027 6.172 -14.794 1.00 89.56 103 GLY A CA 1
ATOM 828 C C . GLY A 1 103 ? 2.275 7.040 -14.978 1.00 89.56 103 GLY A C 1
ATOM 829 O O . GLY A 1 103 ? 2.263 7.917 -15.839 1.00 89.56 103 GLY A O 1
ATOM 830 N N . THR A 1 104 ?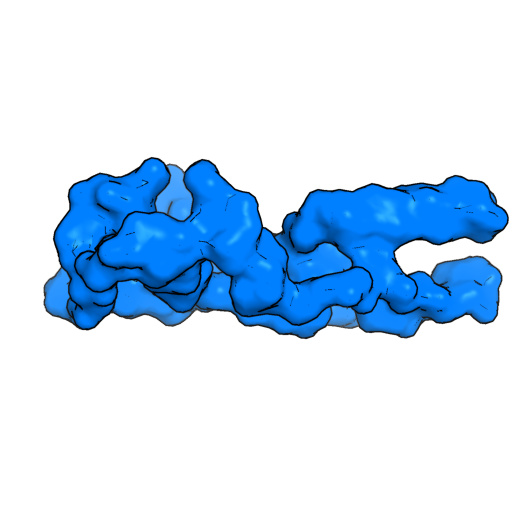 3.356 6.812 -14.220 1.00 91.06 104 THR A N 1
ATOM 831 C CA . THR A 1 104 ? 4.655 7.432 -14.517 1.00 91.06 104 THR A CA 1
ATOM 832 C C . THR A 1 104 ? 5.140 7.016 -15.909 1.00 91.06 104 THR A C 1
ATOM 834 O O . THR A 1 104 ? 4.984 5.864 -16.321 1.00 91.06 104 THR A O 1
ATOM 837 N N . ILE A 1 105 ? 5.757 7.957 -16.623 1.00 91.19 105 ILE A N 1
ATOM 838 C CA . ILE A 1 105 ? 6.426 7.699 -17.899 1.00 91.19 105 ILE A CA 1
ATOM 839 C C . ILE A 1 105 ? 7.893 7.369 -17.618 1.00 91.19 105 ILE A C 1
ATOM 841 O O . ILE A 1 105 ? 8.599 8.163 -16.997 1.00 91.19 105 ILE A O 1
ATOM 845 N N . ILE A 1 106 ? 8.346 6.201 -18.066 1.00 89.69 106 ILE A N 1
ATOM 846 C CA . ILE A 1 106 ? 9.726 5.725 -17.932 1.00 89.69 106 ILE A CA 1
ATOM 847 C C . ILE A 1 106 ? 10.169 5.240 -19.312 1.00 89.69 106 ILE A C 1
ATOM 849 O O . ILE A 1 106 ? 9.455 4.458 -19.934 1.00 89.69 106 ILE A O 1
ATOM 853 N N . ASN A 1 107 ? 11.318 5.721 -19.802 1.00 89.06 107 ASN A N 1
ATOM 854 C CA . ASN A 1 107 ? 11.825 5.415 -21.148 1.00 89.06 107 ASN A CA 1
ATOM 855 C C . ASN A 1 107 ? 10.737 5.581 -22.231 1.00 89.06 107 ASN A C 1
ATOM 857 O O . ASN A 1 107 ? 10.461 4.663 -22.999 1.00 89.06 107 ASN A O 1
ATOM 861 N N . GLU A 1 108 ? 10.052 6.733 -22.220 1.00 87.94 108 GLU A N 1
ATOM 862 C CA . GLU A 1 108 ? 8.974 7.087 -23.167 1.00 87.94 108 GLU A CA 1
ATOM 863 C C . GLU A 1 108 ? 7.736 6.164 -23.126 1.00 87.94 108 GLU A C 1
ATOM 865 O O . GLU A 1 108 ? 6.799 6.337 -23.903 1.00 87.94 108 GLU A O 1
ATOM 870 N N . SER A 1 109 ? 7.681 5.231 -22.172 1.00 87.50 109 SER A N 1
ATOM 871 C CA . SER A 1 109 ? 6.593 4.268 -22.001 1.00 87.50 109 SER A CA 1
ATOM 872 C C . SER A 1 109 ? 5.800 4.560 -20.728 1.00 87.50 109 SER A C 1
ATOM 874 O O . SER A 1 109 ? 6.361 4.885 -19.684 1.00 87.50 109 SER A O 1
ATOM 876 N N . CYS A 1 110 ? 4.470 4.464 -20.799 1.00 89.19 110 CYS A N 1
ATOM 877 C CA . CYS A 1 110 ? 3.591 4.686 -19.651 1.00 89.19 110 CYS A CA 1
ATOM 878 C C . CYS A 1 110 ? 3.460 3.406 -18.816 1.00 89.19 110 CYS A C 1
ATOM 880 O O . CYS A 1 110 ? 2.928 2.400 -19.286 1.00 89.19 110 CYS A O 1
ATOM 882 N N . PHE A 1 111 ? 3.900 3.450 -17.559 1.00 90.81 111 PHE A N 1
ATOM 883 C CA . PHE A 1 111 ? 3.866 2.301 -16.657 1.00 90.81 111 PHE A CA 1
ATOM 884 C C . PHE A 1 111 ? 2.513 2.228 -15.938 1.00 90.81 111 PHE A C 1
ATOM 886 O O . PHE A 1 111 ? 2.333 2.714 -14.816 1.00 90.81 111 PHE A O 1
ATOM 893 N N . SER A 1 112 ? 1.536 1.605 -16.600 1.00 88.75 112 SER A N 1
ATOM 894 C CA . SER A 1 112 ? 0.211 1.319 -16.041 1.00 88.75 112 SER A CA 1
ATOM 895 C C . SER A 1 112 ? 0.126 -0.133 -15.563 1.00 88.75 112 SER A C 1
ATOM 897 O O . SER A 1 112 ? -0.281 -1.027 -16.296 1.00 88.75 112 SER A O 1
ATOM 899 N N . TYR A 1 113 ? 0.517 -0.361 -14.310 1.00 92.06 113 TYR A N 1
ATOM 900 C CA . TYR A 1 113 ? 0.617 -1.692 -13.689 1.00 92.06 113 TYR A CA 1
ATOM 901 C C . TYR A 1 113 ? -0.511 -1.990 -12.683 1.00 92.06 113 TYR A C 1
ATOM 903 O O . TYR A 1 113 ? -0.474 -2.983 -11.955 1.00 92.06 113 TYR A O 1
ATOM 911 N N . VAL A 1 114 ? -1.519 -1.115 -12.580 1.00 89.38 114 VAL A N 1
ATOM 912 C CA . VAL A 1 114 ? -2.640 -1.304 -11.645 1.00 89.38 114 VAL A CA 1
ATOM 913 C C . VAL A 1 114 ? -3.655 -2.256 -12.262 1.00 89.38 114 VAL A C 1
ATOM 915 O O . VAL A 1 114 ? -4.476 -1.861 -13.083 1.00 89.38 114 VAL A O 1
ATOM 918 N N . THR A 1 115 ? -3.618 -3.512 -11.826 1.00 82.69 115 THR A N 1
ATOM 919 C CA . THR A 1 115 ? -4.500 -4.571 -12.338 1.00 82.69 115 THR A CA 1
ATOM 920 C C . THR A 1 115 ? -5.863 -4.602 -11.646 1.00 82.69 115 THR A C 1
ATOM 922 O O . THR A 1 115 ? -6.861 -4.962 -12.268 1.00 82.69 115 THR A O 1
ATOM 925 N N . LYS A 1 116 ? -5.921 -4.245 -10.352 1.00 84.25 116 LYS A N 1
ATOM 926 C CA . LYS A 1 116 ? -7.129 -4.338 -9.510 1.00 84.25 116 LYS A CA 1
ATOM 927 C C . LYS A 1 116 ? -7.225 -3.194 -8.490 1.00 84.25 116 LYS A C 1
ATOM 929 O O . LYS A 1 116 ? -6.199 -2.811 -7.916 1.00 84.25 116 LYS A O 1
ATOM 934 N N . PRO A 1 117 ? -8.438 -2.685 -8.191 1.00 84.00 117 PRO A N 1
ATOM 935 C CA . PRO A 1 117 ? -8.674 -1.768 -7.077 1.00 84.00 117 PRO A CA 1
ATOM 936 C C . PRO A 1 117 ? -8.383 -2.410 -5.714 1.00 84.00 117 PRO A C 1
ATOM 938 O O . PRO A 1 117 ? -8.658 -3.588 -5.494 1.00 84.00 117 PRO A O 1
ATOM 941 N N . PHE A 1 118 ? -7.924 -1.609 -4.748 1.00 84.19 118 PHE A N 1
ATOM 942 C CA . PHE A 1 118 ? -7.537 -2.075 -3.408 1.00 84.19 118 PHE A CA 1
ATOM 943 C C . PHE A 1 118 ? -8.619 -2.901 -2.689 1.00 84.19 118 PHE A C 1
ATOM 945 O O . PHE A 1 118 ? -8.329 -3.945 -2.115 1.00 84.19 118 PHE A O 1
ATOM 952 N N . LYS A 1 119 ? -9.890 -2.486 -2.739 1.00 82.38 119 LYS A N 1
ATOM 953 C CA . LYS A 1 119 ? -10.968 -3.241 -2.074 1.00 82.38 119 LYS A CA 1
ATOM 954 C C . LYS A 1 119 ? -11.159 -4.641 -2.656 1.00 82.38 119 LYS A C 1
ATOM 956 O O . LYS A 1 119 ? -11.611 -5.534 -1.947 1.00 82.38 119 LYS A O 1
ATOM 961 N N . GLU A 1 120 ? -10.838 -4.846 -3.929 1.00 86.12 120 GLU A N 1
ATOM 962 C CA . GLU A 1 120 ? -10.957 -6.152 -4.576 1.00 86.12 120 GLU A CA 1
ATOM 963 C C . GLU A 1 120 ? -9.800 -7.080 -4.219 1.00 86.12 120 GLU A C 1
ATOM 965 O O . GLU A 1 120 ? -10.006 -8.288 -4.111 1.00 86.12 120 GLU A O 1
ATOM 970 N N . THR A 1 121 ? -8.610 -6.534 -3.957 1.00 85.88 121 THR A N 1
ATOM 971 C CA . THR A 1 121 ? -7.442 -7.342 -3.575 1.00 85.88 121 THR A CA 1
ATOM 972 C C . THR A 1 121 ? -7.605 -7.985 -2.197 1.00 85.88 121 THR A C 1
ATOM 974 O O . THR A 1 121 ? -7.038 -9.044 -1.942 1.00 85.88 121 THR A O 1
ATOM 977 N N . ILE A 1 122 ? -8.436 -7.403 -1.326 1.00 86.88 122 ILE A N 1
ATOM 978 C CA . ILE A 1 122 ? -8.692 -7.916 0.029 1.00 86.88 122 ILE A CA 1
ATOM 979 C C . ILE A 1 122 ? -9.740 -9.037 0.052 1.00 86.88 122 ILE A C 1
ATOM 981 O O . ILE A 1 122 ? -9.703 -9.889 0.937 1.00 86.88 122 ILE A O 1
ATOM 985 N N . LYS A 1 123 ? -10.647 -9.099 -0.932 1.00 79.94 123 LYS A N 1
ATOM 986 C CA . LYS A 1 123 ? -11.758 -10.074 -0.947 1.00 79.94 123 LYS A CA 1
ATOM 987 C C . LYS A 1 123 ? -11.306 -11.536 -1.001 1.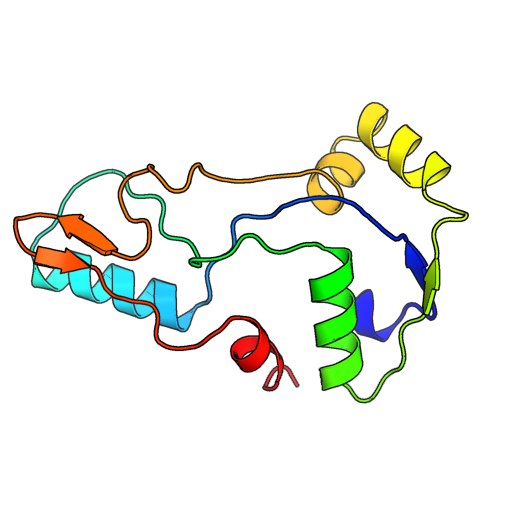00 79.94 123 LYS A C 1
ATOM 989 O O . LYS A 1 123 ? -12.057 -12.411 -0.591 1.00 79.94 123 LYS A O 1
ATOM 994 N N . ASN A 1 124 ? -10.098 -11.797 -1.499 1.00 68.38 124 ASN A N 1
ATOM 995 C CA . ASN A 1 124 ? -9.560 -13.150 -1.668 1.00 68.38 124 ASN A CA 1
ATOM 996 C C . ASN A 1 124 ? -8.606 -13.575 -0.542 1.00 68.38 124 ASN A C 1
ATOM 998 O O . ASN A 1 124 ? -8.002 -14.645 -0.627 1.00 68.38 124 ASN A O 1
ATOM 1002 N N . VAL A 1 125 ? -8.438 -12.749 0.495 1.00 69.81 125 VAL A N 1
ATOM 1003 C CA . VAL A 1 125 ? -7.599 -13.084 1.650 1.00 69.81 125 VAL A CA 1
ATOM 1004 C C . VAL A 1 125 ? -8.363 -14.094 2.511 1.00 69.81 125 VAL A C 1
ATOM 1006 O O . VAL A 1 125 ? -9.301 -13.717 3.211 1.00 69.81 125 VAL A O 1
ATOM 1009 N N . LYS A 1 126 ? -7.988 -15.373 2.392 1.00 58.38 126 LYS A N 1
ATOM 1010 C CA . LYS A 1 126 ? -8.513 -16.490 3.193 1.00 58.38 126 LYS A CA 1
ATOM 1011 C C . LYS A 1 126 ? -7.917 -16.533 4.598 1.00 58.38 126 LYS A C 1
ATOM 1013 O O . LYS A 1 126 ? -6.718 -16.194 4.735 1.00 58.38 126 LYS A O 1
#